Protein AF-W7Y046-F1 (afdb_monomer_lite)

InterPro domains:
  IPR011110 Two component regulator propeller [PF07494] (74-93)
  IPR015943 WD40/YVTN repeat-like-containing domain superfamily [G3DSA:2.130.10.10] (11-150)

pLDDT: mean 84.44, std 9.89, range [47.0, 96.31]

Radius of gyration: 15.83 Å; chains: 1; bounding box: 36×36×46 Å

Secondary structure (DSSP, 8-state):
-EEETTEEEEEETTEEEEEEESSPP-EEE--TTSTTEEEEE-SSEEEEEEEEEETTTTEEEEEEEEEEE-TT---EEEEEE-TTS-EEEEETTTEEEEEEEGGGSSSSEEEEEE-GGGT--S---S-EEEEETTEEEEE-SS-EEEEEETTEE-

Sequence (154 a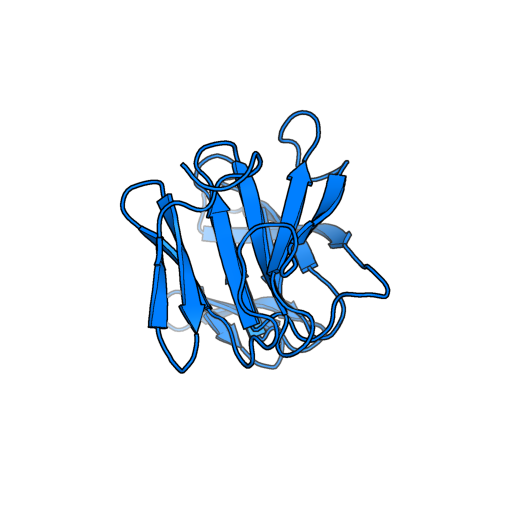a):
MVANWYGVDEVIKDKVNHFYRGLRVFCAAYDKQYPNKIALGQKLAVVICSFKETDSGRYLQLTDTLNIQNNNISQIVSMAFDKDGNLWLASYNEGIFLIRFKDKDLKEYQITRFTEKNGLPKEIQEPFITNFNQKINIGTQKNIQSGITPYGRL

Organism: NCBI:txid869213

Structure (mmCIF, N/CA/C/O backbone):
data_AF-W7Y046-F1
#
_entry.id   AF-W7Y046-F1
#
loop_
_atom_site.group_PDB
_atom_site.id
_atom_site.type_symbol
_atom_site.label_atom_id
_atom_site.label_alt_id
_atom_site.label_comp_id
_atom_site.label_asym_id
_atom_site.label_entity_id
_atom_site.label_seq_id
_atom_site.pdbx_PDB_ins_code
_atom_site.Cartn_x
_atom_site.Cartn_y
_atom_site.Cartn_z
_atom_site.occupancy
_atom_site.B_iso_or_equiv
_atom_site.auth_seq_id
_atom_site.auth_comp_id
_atom_site.auth_asym_id
_atom_site.auth_atom_id
_atom_site.pdbx_PDB_model_num
ATOM 1 N N . MET A 1 1 ? 3.207 -12.006 -12.123 1.00 65.81 1 MET A N 1
ATOM 2 C CA . MET A 1 1 ? 4.070 -11.607 -10.991 1.00 65.81 1 MET A CA 1
ATOM 3 C C . MET A 1 1 ? 3.650 -12.319 -9.719 1.00 65.81 1 MET A C 1
ATOM 5 O O . MET A 1 1 ? 2.459 -12.438 -9.465 1.00 65.81 1 MET A O 1
ATOM 9 N N . VAL A 1 2 ? 4.620 -12.785 -8.941 1.00 64.00 2 VAL A N 1
ATOM 10 C CA . VAL A 1 2 ? 4.438 -13.471 -7.662 1.00 64.00 2 VAL A CA 1
ATOM 11 C C . VAL A 1 2 ? 5.320 -12.772 -6.632 1.00 64.00 2 VAL A C 1
ATOM 13 O O . VAL A 1 2 ? 6.529 -12.658 -6.821 1.00 64.00 2 VAL A O 1
ATOM 16 N N . ALA A 1 3 ? 4.721 -12.299 -5.542 1.00 64.94 3 ALA A N 1
ATOM 17 C CA . ALA A 1 3 ? 5.471 -11.905 -4.356 1.00 64.94 3 ALA A CA 1
ATOM 18 C C . ALA A 1 3 ? 5.700 -13.152 -3.493 1.00 64.94 3 ALA A C 1
ATOM 20 O O . ALA A 1 3 ? 4.759 -13.901 -3.226 1.00 64.94 3 ALA A O 1
ATOM 21 N N . ASN A 1 4 ? 6.941 -13.391 -3.079 1.00 66.81 4 ASN A N 1
ATOM 22 C CA . ASN A 1 4 ? 7.303 -14.493 -2.198 1.00 66.81 4 ASN A CA 1
ATOM 23 C C . ASN A 1 4 ? 8.172 -14.002 -1.034 1.00 66.81 4 ASN A C 1
ATOM 25 O O . ASN A 1 4 ? 8.479 -12.817 -0.895 1.00 66.81 4 ASN A O 1
ATOM 29 N N . TRP A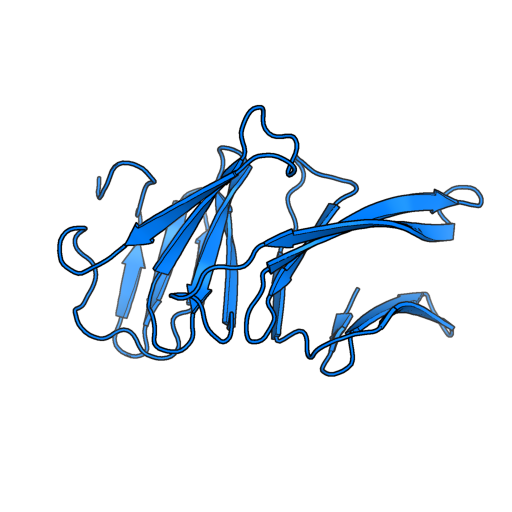 1 5 ? 8.576 -14.934 -0.172 1.00 62.31 5 TRP A N 1
ATOM 30 C CA . TRP A 1 5 ? 9.354 -14.621 1.025 1.00 62.31 5 TRP A CA 1
ATOM 31 C C . TRP A 1 5 ? 10.682 -13.911 0.783 1.00 62.31 5 TRP A C 1
ATOM 33 O O . TRP A 1 5 ? 11.196 -13.306 1.719 1.00 62.31 5 TRP A O 1
ATOM 43 N N . TYR A 1 6 ? 11.234 -13.981 -0.422 1.00 66.25 6 TYR A N 1
ATOM 44 C CA . TYR A 1 6 ? 12.550 -13.436 -0.739 1.00 66.25 6 TYR A CA 1
ATOM 45 C C . TYR A 1 6 ? 12.481 -12.226 -1.669 1.00 66.25 6 TYR A C 1
ATOM 47 O O . TYR A 1 6 ? 13.516 -11.614 -1.950 1.00 66.25 6 TYR A O 1
ATOM 55 N N . GLY A 1 7 ? 11.285 -11.860 -2.137 1.00 72.88 7 GLY A N 1
ATOM 56 C CA . GLY A 1 7 ? 11.176 -10.804 -3.119 1.00 72.88 7 GLY A CA 1
ATOM 57 C C . GLY A 1 7 ? 9.934 -10.835 -3.990 1.00 72.88 7 GLY A C 1
ATOM 58 O O . GLY A 1 7 ? 8.878 -11.351 -3.626 1.00 72.88 7 GLY A O 1
ATOM 59 N N . VAL A 1 8 ? 10.092 -10.239 -5.164 1.00 74.00 8 VAL A N 1
ATOM 60 C CA . VAL A 1 8 ? 9.076 -10.187 -6.208 1.00 74.00 8 VAL A CA 1
ATOM 61 C C . VAL A 1 8 ? 9.673 -10.741 -7.480 1.00 74.00 8 VAL A C 1
ATOM 63 O O . VAL A 1 8 ? 10.664 -10.213 -7.988 1.00 74.00 8 VAL A O 1
ATOM 66 N N . ASP A 1 9 ? 9.018 -11.773 -7.989 1.00 77.81 9 ASP A N 1
ATOM 67 C CA . ASP A 1 9 ? 9.429 -12.482 -9.181 1.00 77.81 9 ASP A CA 1
ATOM 68 C C . ASP A 1 9 ? 8.332 -12.412 -10.243 1.00 77.81 9 ASP A C 1
ATOM 70 O O . ASP A 1 9 ? 7.131 -12.326 -9.961 1.00 77.81 9 ASP A O 1
ATOM 74 N N . GLU A 1 10 ? 8.729 -12.493 -11.499 1.00 76.50 10 GLU A N 1
ATOM 75 C CA . GLU A 1 10 ? 7.823 -12.766 -12.600 1.00 76.50 10 GLU A CA 1
ATOM 76 C C . GLU A 1 10 ? 8.239 -14.029 -13.313 1.00 76.50 10 GLU A C 1
ATOM 78 O O . GLU A 1 10 ? 9.391 -14.206 -13.697 1.00 76.50 10 GLU A O 1
ATOM 83 N N . VAL A 1 11 ? 7.264 -14.910 -13.491 1.00 75.00 11 VAL A N 1
ATOM 84 C CA . VAL A 1 11 ? 7.442 -16.124 -14.267 1.00 75.00 11 VAL A CA 1
ATOM 85 C C . VAL A 1 11 ? 6.903 -15.857 -15.662 1.00 75.00 11 VAL A C 1
ATOM 87 O O . VAL A 1 11 ? 5.699 -15.663 -15.836 1.00 75.00 11 VAL A O 1
ATOM 90 N N . ILE A 1 12 ? 7.800 -15.837 -16.646 1.00 75.69 12 ILE A N 1
ATOM 91 C CA . ILE A 1 12 ? 7.464 -15.759 -18.067 1.00 75.69 12 ILE A CA 1
ATOM 92 C C . ILE A 1 12 ? 7.857 -17.094 -18.695 1.00 75.69 12 ILE A C 1
ATOM 94 O O . ILE A 1 12 ? 9.039 -17.365 -18.902 1.00 75.69 12 ILE A O 1
ATOM 98 N N . LYS A 1 13 ? 6.858 -17.922 -19.024 1.00 79.44 13 LYS A N 1
ATOM 99 C CA . LYS A 1 13 ? 7.049 -19.284 -19.554 1.00 79.44 13 LYS A CA 1
ATOM 100 C C . LYS A 1 13 ? 7.951 -20.132 -18.637 1.00 79.44 13 LYS A C 1
ATOM 102 O O . LYS A 1 13 ? 7.543 -20.462 -17.531 1.00 79.44 13 LYS A O 1
ATOM 107 N N . ASP A 1 14 ? 9.144 -20.483 -19.107 1.00 79.06 14 ASP A N 1
ATOM 108 C CA . ASP A 1 14 ? 10.169 -21.306 -18.465 1.00 79.06 14 ASP A CA 1
ATOM 109 C C . ASP A 1 14 ? 11.250 -20.478 -17.743 1.00 79.06 14 ASP A C 1
ATOM 111 O O . ASP A 1 14 ? 12.205 -21.038 -17.205 1.00 79.06 14 ASP A O 1
ATOM 115 N N . LYS A 1 15 ? 11.110 -19.146 -17.708 1.00 74.19 15 LYS A N 1
ATOM 116 C CA . LYS A 1 15 ? 12.065 -18.230 -17.073 1.00 74.19 15 LYS A CA 1
ATOM 117 C C . LYS A 1 15 ? 11.463 -17.524 -15.865 1.00 74.19 15 LYS A C 1
ATOM 119 O O . LYS A 1 15 ? 10.308 -17.100 -15.883 1.00 74.19 15 LYS A O 1
ATOM 124 N N . VAL A 1 16 ? 12.291 -17.347 -14.836 1.00 75.75 16 VAL A N 1
ATOM 125 C CA . VAL A 1 16 ? 11.980 -16.551 -13.644 1.00 75.75 16 VAL A CA 1
ATOM 126 C C . VAL A 1 16 ? 12.835 -15.287 -13.661 1.00 75.75 16 VAL A C 1
ATOM 128 O O . VAL A 1 16 ? 14.061 -15.357 -13.604 1.00 75.75 16 VAL A O 1
ATOM 131 N N . ASN A 1 17 ? 12.180 -14.132 -13.733 1.00 68.94 17 ASN A N 1
ATOM 132 C CA . ASN A 1 17 ? 12.796 -12.820 -13.597 1.00 68.94 17 ASN A CA 1
ATOM 133 C C . ASN A 1 17 ? 12.658 -12.356 -12.147 1.00 68.94 17 ASN A C 1
ATOM 135 O O . ASN A 1 17 ? 11.547 -12.210 -11.644 1.00 68.94 17 ASN A O 1
ATOM 139 N N . HIS A 1 18 ? 13.782 -12.104 -11.482 1.00 71.19 18 HIS A N 1
ATOM 140 C CA . HIS A 1 18 ? 13.802 -11.589 -10.115 1.00 71.19 18 HIS A CA 1
ATOM 141 C C . HIS A 1 18 ? 13.859 -10.061 -10.138 1.00 71.19 18 HIS A C 1
ATOM 143 O O . HIS A 1 18 ? 14.878 -9.491 -10.526 1.00 71.19 18 HIS A O 1
ATOM 149 N N . PHE A 1 19 ? 12.784 -9.390 -9.729 1.00 67.56 19 PHE A N 1
ATOM 150 C CA . PHE A 1 19 ? 12.650 -7.934 -9.863 1.00 67.56 19 PHE A CA 1
ATOM 151 C C . PHE A 1 19 ? 13.049 -7.155 -8.624 1.00 67.56 19 PHE A C 1
ATOM 153 O O . PHE A 1 19 ? 13.592 -6.058 -8.719 1.00 67.56 19 PHE A O 1
ATOM 160 N N . TYR A 1 20 ? 12.780 -7.726 -7.460 1.00 67.88 20 TYR A N 1
ATOM 161 C CA . TYR A 1 20 ? 13.172 -7.154 -6.188 1.00 67.88 20 TYR A CA 1
ATOM 162 C C . TYR A 1 20 ? 13.625 -8.297 -5.299 1.00 67.88 20 TYR A C 1
ATOM 164 O O . TYR A 1 20 ? 12.829 -9.180 -5.000 1.00 67.88 20 TYR A O 1
ATOM 172 N N . ARG A 1 21 ? 14.895 -8.293 -4.891 1.00 65.44 21 ARG A N 1
ATOM 173 C CA . ARG A 1 21 ? 15.432 -9.207 -3.878 1.00 65.44 21 ARG A CA 1
ATOM 174 C C . ARG A 1 21 ? 15.755 -8.386 -2.638 1.00 65.44 21 ARG A C 1
ATOM 176 O O . ARG A 1 21 ? 16.542 -7.447 -2.717 1.00 65.44 21 ARG A O 1
ATOM 183 N N . GLY A 1 22 ? 15.118 -8.701 -1.515 1.00 65.88 22 GLY A N 1
ATOM 184 C CA . GLY A 1 22 ? 15.204 -7.883 -0.306 1.00 65.88 22 GLY A CA 1
ATOM 185 C C . GLY A 1 22 ? 14.518 -8.521 0.898 1.00 65.88 22 GLY A C 1
ATOM 186 O O . GLY A 1 22 ? 14.430 -9.742 1.005 1.00 65.88 22 GLY A O 1
ATOM 187 N N . LEU A 1 23 ? 14.044 -7.683 1.824 1.00 70.25 23 LEU A N 1
ATOM 188 C CA . LEU A 1 23 ? 13.286 -8.133 2.993 1.00 70.25 23 LEU A CA 1
ATOM 189 C C . LEU A 1 23 ? 11.982 -8.822 2.576 1.00 70.25 23 LEU A C 1
ATOM 191 O O . LEU A 1 23 ? 11.386 -8.490 1.549 1.00 70.25 23 LEU A O 1
ATOM 195 N N . ARG A 1 24 ? 11.527 -9.746 3.429 1.00 84.12 24 ARG A N 1
ATOM 196 C CA . ARG A 1 24 ? 10.316 -10.546 3.234 1.00 84.12 24 ARG A CA 1
ATOM 197 C C . ARG A 1 24 ? 9.122 -9.685 2.825 1.00 84.12 24 ARG A C 1
ATOM 199 O O . ARG A 1 24 ? 8.707 -8.804 3.580 1.00 84.12 24 ARG A O 1
ATOM 206 N N . VAL A 1 25 ? 8.585 -9.980 1.641 1.00 88.81 25 VAL A N 1
ATOM 207 C CA . VAL A 1 25 ? 7.367 -9.371 1.102 1.00 88.81 25 VAL A CA 1
ATOM 208 C C . VAL A 1 25 ? 6.184 -10.244 1.509 1.00 88.81 25 VAL A C 1
ATOM 210 O O . VAL A 1 25 ? 6.176 -11.452 1.276 1.00 88.81 25 VAL A O 1
ATOM 213 N N . PHE A 1 26 ? 5.202 -9.637 2.164 1.00 90.12 26 PHE A N 1
ATOM 214 C CA . PHE A 1 26 ? 4.010 -10.321 2.669 1.00 90.12 26 PHE A CA 1
ATOM 215 C C . PHE A 1 26 ? 2.801 -10.101 1.768 1.00 90.12 26 PHE A C 1
ATOM 217 O O . PHE A 1 26 ? 1.962 -10.987 1.638 1.00 90.12 26 PHE A O 1
ATOM 224 N N . CYS A 1 27 ? 2.722 -8.937 1.128 1.00 90.75 27 CYS A N 1
ATOM 225 C CA . CYS A 1 27 ? 1.670 -8.610 0.180 1.00 90.75 27 CYS A CA 1
ATOM 226 C C . CYS A 1 27 ? 2.175 -7.610 -0.865 1.00 90.75 27 CYS A C 1
ATOM 228 O O . CYS A 1 27 ? 3.212 -6.966 -0.691 1.00 90.75 27 CYS A O 1
ATOM 230 N N . ALA A 1 28 ? 1.432 -7.480 -1.958 1.00 92.44 28 ALA A N 1
ATOM 231 C CA . ALA A 1 28 ? 1.681 -6.483 -2.986 1.00 92.44 28 ALA A CA 1
ATOM 232 C C . ALA A 1 28 ? 0.356 -5.858 -3.430 1.00 92.44 28 ALA A C 1
ATOM 234 O O . ALA A 1 28 ? -0.679 -6.523 -3.418 1.00 92.44 28 ALA A O 1
ATOM 235 N N . ALA A 1 29 ? 0.399 -4.592 -3.835 1.00 93.56 29 ALA A N 1
ATOM 236 C CA . ALA A 1 29 ? -0.733 -3.881 -4.411 1.00 93.56 29 ALA A CA 1
ATOM 237 C C . ALA A 1 29 ? -0.300 -3.118 -5.666 1.00 93.56 29 ALA A C 1
ATOM 239 O O . ALA A 1 29 ? 0.808 -2.583 -5.740 1.00 93.56 29 ALA A O 1
ATOM 240 N N . TYR A 1 30 ? -1.199 -3.059 -6.643 1.00 91.62 30 TYR A N 1
ATOM 241 C CA . TYR A 1 30 ? -1.035 -2.322 -7.890 1.00 91.62 30 TYR A CA 1
ATOM 242 C C . TYR A 1 30 ? -2.308 -1.523 -8.172 1.00 91.62 30 TYR A C 1
ATOM 244 O O . TYR A 1 30 ? -3.395 -1.911 -7.741 1.00 91.62 30 TYR A O 1
ATOM 252 N N . ASP A 1 31 ? -2.174 -0.418 -8.899 1.00 93.06 31 ASP A N 1
ATOM 253 C CA . ASP A 1 31 ? -3.305 0.371 -9.380 1.00 93.06 31 ASP A CA 1
ATOM 254 C C . ASP A 1 31 ? -3.029 0.848 -10.802 1.00 93.06 31 ASP A C 1
ATOM 256 O O . ASP A 1 31 ? -1.912 1.241 -11.135 1.00 93.06 31 ASP A O 1
ATOM 260 N N . LYS A 1 32 ? -4.061 0.839 -11.647 1.00 91.88 32 LYS A N 1
ATOM 261 C CA . LYS A 1 32 ? -3.961 1.269 -13.048 1.00 91.88 32 LYS A CA 1
ATOM 262 C C . LYS A 1 32 ? -3.579 2.744 -13.212 1.00 91.88 32 LYS A C 1
ATOM 264 O O . LYS A 1 32 ? -3.086 3.114 -14.271 1.00 91.88 32 LYS A O 1
ATOM 269 N N . GLN A 1 33 ? -3.815 3.581 -12.198 1.00 93.38 33 GLN A N 1
ATOM 270 C CA . GLN A 1 33 ? -3.366 4.977 -12.171 1.00 93.38 33 GLN A CA 1
ATOM 271 C C . GLN A 1 33 ? -1.835 5.077 -12.110 1.00 93.38 33 GLN A C 1
ATOM 273 O O . GLN A 1 33 ? -1.275 6.093 -12.513 1.00 93.38 33 GLN A O 1
ATOM 278 N N . TYR A 1 34 ? -1.161 4.015 -11.655 1.00 93.19 34 TYR A N 1
ATOM 279 C CA . TYR A 1 34 ? 0.289 3.929 -11.502 1.00 93.19 34 TYR A CA 1
ATOM 280 C C . TYR A 1 34 ? 0.832 2.708 -12.265 1.00 93.19 34 TYR A C 1
ATOM 282 O O . TYR A 1 34 ? 1.382 1.789 -11.657 1.00 93.19 34 TYR A O 1
ATOM 290 N N . PRO A 1 35 ? 0.684 2.667 -13.603 1.00 90.00 35 PRO A N 1
ATOM 291 C CA . PRO A 1 35 ? 0.858 1.450 -14.407 1.00 90.00 35 PRO A CA 1
ATOM 292 C C . PRO A 1 35 ? 2.268 0.843 -14.340 1.00 90.00 35 PRO A C 1
ATOM 294 O O . PRO A 1 35 ? 2.462 -0.338 -14.599 1.00 90.00 35 PRO A O 1
ATOM 297 N N . ASN A 1 36 ? 3.255 1.651 -13.977 1.00 90.88 36 ASN A N 1
ATOM 298 C CA . ASN A 1 36 ? 4.669 1.315 -13.881 1.00 90.88 36 ASN A CA 1
ATOM 299 C C . ASN A 1 36 ? 5.170 1.261 -12.428 1.00 90.88 36 ASN A C 1
ATOM 301 O O . ASN A 1 36 ? 6.375 1.377 -12.184 1.00 90.88 36 ASN A O 1
ATOM 305 N N . LYS A 1 37 ? 4.263 1.124 -11.452 1.00 92.06 37 LYS A N 1
ATOM 306 C CA . LYS A 1 37 ? 4.605 1.056 -10.029 1.00 92.06 37 LYS A CA 1
ATOM 307 C C . LYS A 1 37 ? 3.878 -0.066 -9.312 1.00 92.06 37 LYS A C 1
ATOM 309 O O . LYS A 1 37 ? 2.732 -0.387 -9.613 1.00 92.06 37 LYS A O 1
ATOM 314 N N . ILE A 1 38 ? 4.552 -0.628 -8.315 1.00 92.38 38 ILE A N 1
ATOM 315 C CA . ILE A 1 38 ? 3.999 -1.672 -7.452 1.00 92.38 38 ILE A CA 1
ATOM 316 C C . ILE A 1 38 ? 4.375 -1.356 -6.012 1.00 92.38 38 ILE A C 1
ATOM 318 O O . ILE A 1 38 ? 5.537 -1.080 -5.716 1.00 92.38 38 ILE A O 1
ATOM 322 N N . ALA A 1 39 ? 3.389 -1.405 -5.121 1.00 94.56 39 ALA A N 1
ATOM 323 C CA . ALA A 1 39 ? 3.598 -1.289 -3.688 1.00 94.56 39 ALA A CA 1
ATOM 324 C C . ALA A 1 39 ? 3.822 -2.677 -3.081 1.00 94.56 39 ALA A C 1
ATOM 326 O O . ALA A 1 39 ? 3.029 -3.589 -3.314 1.00 94.56 39 ALA A O 1
ATOM 327 N N . LEU A 1 40 ? 4.867 -2.828 -2.273 1.00 93.69 40 LEU A N 1
ATOM 328 C CA . LEU A 1 40 ? 5.239 -4.063 -1.587 1.00 93.69 40 LEU A CA 1
ATOM 329 C C . LEU A 1 40 ? 5.135 -3.867 -0.078 1.00 93.69 40 LEU A C 1
ATOM 331 O O . LEU A 1 40 ? 5.772 -2.974 0.475 1.00 93.69 40 LEU A O 1
ATOM 335 N N . GLY A 1 41 ? 4.347 -4.704 0.590 1.00 93.50 41 GLY A N 1
ATOM 336 C CA . GLY A 1 41 ? 4.207 -4.705 2.041 1.00 93.50 41 GLY A CA 1
ATOM 337 C C . GLY A 1 41 ? 5.254 -5.611 2.679 1.00 93.50 41 GLY A C 1
ATOM 338 O O . GLY A 1 41 ? 5.342 -6.796 2.349 1.00 93.50 41 GLY A O 1
ATOM 339 N N . GLN A 1 42 ? 6.051 -5.059 3.589 1.00 92.06 42 GLN A N 1
ATOM 340 C CA . GLN A 1 42 ? 7.115 -5.759 4.314 1.00 92.06 42 GLN A CA 1
ATOM 341 C C . GLN A 1 42 ? 6.871 -5.719 5.830 1.00 92.06 42 GLN A C 1
ATOM 343 O O . GLN A 1 42 ? 5.845 -5.235 6.306 1.00 92.06 42 GLN A O 1
ATOM 348 N N . LYS A 1 43 ? 7.827 -6.234 6.618 1.00 89.94 43 LYS A N 1
ATOM 349 C CA . LYS A 1 43 ? 7.727 -6.264 8.087 1.00 89.94 43 LYS A CA 1
ATOM 350 C C . LYS A 1 43 ? 7.622 -4.870 8.725 1.00 89.94 43 LYS A C 1
ATOM 352 O O . LYS A 1 43 ? 6.989 -4.746 9.758 1.00 89.94 43 LYS A O 1
ATOM 357 N N . LEU A 1 44 ? 8.299 -3.864 8.173 1.00 89.81 44 LEU A N 1
ATOM 358 C CA . LEU A 1 44 ? 8.423 -2.524 8.778 1.00 89.81 44 LEU A CA 1
ATOM 359 C C . LEU A 1 44 ? 8.294 -1.391 7.748 1.00 89.81 44 LEU A C 1
ATOM 361 O O . LEU A 1 44 ? 8.600 -0.239 8.047 1.00 89.81 44 LEU A O 1
ATOM 365 N N . ALA A 1 45 ? 7.909 -1.720 6.515 1.00 92.31 45 ALA A N 1
ATOM 366 C CA . ALA A 1 45 ? 7.908 -0.769 5.416 1.00 92.31 45 ALA A CA 1
ATOM 367 C C . ALA A 1 45 ? 6.879 -1.129 4.346 1.00 92.31 45 ALA A C 1
ATOM 369 O O . ALA A 1 45 ? 6.630 -2.309 4.085 1.00 92.31 45 ALA A O 1
ATOM 370 N N . VAL A 1 46 ? 6.359 -0.102 3.676 1.00 94.31 46 VAL A N 1
ATOM 371 C CA . VAL A 1 46 ? 5.877 -0.226 2.298 1.00 94.31 46 VAL A CA 1
ATOM 372 C C . VAL A 1 46 ? 7.015 0.195 1.378 1.00 94.31 46 VAL A C 1
ATOM 374 O O . VAL A 1 46 ? 7.585 1.267 1.560 1.00 94.31 46 VAL A O 1
ATOM 377 N N . VAL A 1 47 ? 7.332 -0.606 0.368 1.00 93.25 47 VAL A N 1
ATOM 378 C CA . VAL A 1 47 ? 8.281 -0.223 -0.683 1.00 93.25 47 VAL A CA 1
ATOM 379 C C . VAL A 1 47 ? 7.517 -0.002 -1.978 1.00 93.25 47 VAL A C 1
ATOM 381 O O . VAL A 1 47 ? 6.866 -0.919 -2.469 1.00 93.25 47 VAL A O 1
ATOM 384 N N . ILE A 1 48 ? 7.590 1.201 -2.542 1.00 94.38 48 ILE A N 1
ATOM 385 C CA . ILE A 1 48 ? 7.084 1.472 -3.889 1.00 94.38 48 ILE A CA 1
ATOM 386 C C . ILE A 1 48 ? 8.220 1.224 -4.874 1.00 94.38 48 ILE A C 1
ATOM 388 O O . ILE A 1 48 ? 9.204 1.960 -4.888 1.00 94.38 48 ILE A O 1
ATOM 392 N N . CYS A 1 49 ? 8.083 0.201 -5.706 1.00 92.00 49 CYS A N 1
ATOM 393 C CA . CYS A 1 49 ? 9.010 -0.098 -6.790 1.00 92.00 49 CYS A CA 1
ATOM 394 C C . CYS A 1 49 ? 8.526 0.560 -8.083 1.00 92.00 49 CYS A C 1
ATOM 396 O O . CYS A 1 49 ? 7.352 0.435 -8.431 1.00 92.00 49 CYS A O 1
ATOM 398 N N . SER A 1 50 ? 9.427 1.231 -8.801 1.00 92.00 50 SER A N 1
ATOM 399 C CA . SER A 1 50 ? 9.166 1.786 -10.133 1.00 92.00 50 SER A CA 1
ATOM 400 C C . SER A 1 50 ? 9.875 0.969 -11.202 1.00 92.00 50 SER A C 1
ATOM 402 O O . SER A 1 50 ? 11.048 0.629 -11.044 1.00 92.00 50 SER A O 1
ATOM 404 N N . PHE A 1 51 ? 9.178 0.705 -12.303 1.00 89.50 51 PHE A N 1
ATOM 405 C CA . PHE A 1 51 ? 9.680 -0.121 -13.391 1.00 89.50 51 PHE A CA 1
ATOM 406 C C . PHE A 1 51 ? 9.676 0.620 -14.724 1.00 89.50 51 PHE A C 1
ATOM 408 O O . PHE A 1 51 ? 8.879 1.529 -14.962 1.00 89.50 51 PHE A O 1
ATOM 415 N N . LYS A 1 52 ? 10.555 0.181 -15.620 1.00 90.50 52 LYS A N 1
ATOM 416 C CA . LYS A 1 52 ? 10.558 0.562 -17.028 1.00 90.50 52 LYS A CA 1
ATOM 417 C C . LYS A 1 52 ? 10.589 -0.697 -17.883 1.00 90.50 52 LYS A C 1
ATOM 419 O O . LYS A 1 52 ? 11.399 -1.587 -17.636 1.00 90.50 52 LYS A O 1
ATOM 424 N N . GLU A 1 53 ? 9.729 -0.757 -18.891 1.00 87.06 53 GLU A N 1
ATOM 425 C CA . GLU A 1 53 ? 9.788 -1.815 -19.897 1.00 87.06 53 GLU A CA 1
ATOM 426 C C . GLU A 1 53 ? 11.056 -1.689 -20.746 1.00 87.06 53 GLU A C 1
ATOM 428 O O . GLU A 1 53 ? 11.451 -0.595 -21.166 1.00 87.06 53 GLU A O 1
ATOM 433 N N . THR A 1 54 ? 11.695 -2.823 -21.016 1.00 84.38 54 THR A N 1
ATOM 434 C CA . THR A 1 54 ? 12.849 -2.935 -21.907 1.00 84.38 54 THR A CA 1
ATOM 435 C C . THR A 1 54 ? 12.626 -4.055 -22.928 1.00 84.38 54 THR A C 1
ATOM 437 O O . THR A 1 54 ? 11.770 -4.925 -22.748 1.00 84.38 54 THR A O 1
ATOM 440 N N . ASP A 1 55 ? 13.352 -3.984 -24.050 1.00 81.62 55 ASP A N 1
ATOM 441 C CA . ASP A 1 55 ? 13.264 -4.927 -25.180 1.00 81.62 55 ASP A CA 1
ATOM 442 C C . ASP A 1 55 ? 11.822 -5.181 -25.672 1.00 81.62 55 ASP A C 1
ATOM 444 O O . ASP A 1 55 ? 11.312 -6.301 -25.645 1.00 81.62 55 ASP A O 1
ATOM 448 N N . SER A 1 56 ? 11.136 -4.117 -26.104 1.00 78.19 56 SER A N 1
ATOM 449 C CA . SER A 1 56 ? 9.766 -4.184 -26.651 1.00 78.19 56 SER A CA 1
ATOM 450 C C . SER A 1 56 ? 8.734 -4.839 -25.711 1.00 78.19 56 SER A C 1
ATOM 452 O O . SER A 1 56 ? 7.862 -5.576 -26.167 1.00 78.19 56 SER A O 1
ATOM 454 N N . GLY A 1 57 ? 8.853 -4.608 -24.399 1.00 70.19 57 GLY A N 1
ATOM 455 C CA . GLY A 1 57 ? 7.924 -5.131 -23.386 1.00 70.19 57 GLY A CA 1
ATOM 456 C C . GLY A 1 57 ? 8.231 -6.556 -22.918 1.00 70.19 57 GLY A C 1
ATOM 457 O O . GLY A 1 57 ? 7.440 -7.150 -22.191 1.00 70.19 57 GLY A O 1
ATOM 458 N N . ARG A 1 58 ? 9.374 -7.131 -23.316 1.00 71.50 58 ARG A N 1
ATOM 459 C CA . ARG A 1 58 ? 9.775 -8.478 -22.875 1.00 71.50 58 ARG A CA 1
ATOM 460 C C . ARG A 1 58 ? 10.299 -8.523 -21.447 1.00 71.50 58 ARG A C 1
ATOM 462 O O . ARG A 1 58 ? 10.251 -9.588 -20.835 1.00 71.50 58 ARG A O 1
ATOM 469 N N . TYR A 1 59 ? 10.813 -7.408 -20.934 1.00 72.00 59 TYR A N 1
ATOM 470 C CA . TYR A 1 59 ? 11.371 -7.340 -19.588 1.00 72.00 59 TYR A CA 1
ATOM 471 C C . TYR A 1 59 ? 10.925 -6.072 -18.866 1.00 72.00 59 TYR A C 1
ATOM 473 O O . TYR A 1 59 ? 10.760 -5.015 -19.474 1.00 72.00 59 TYR A O 1
ATOM 481 N N . LEU A 1 60 ? 10.807 -6.172 -17.542 1.00 80.56 60 LEU A N 1
ATOM 482 C CA . LEU A 1 60 ? 10.671 -5.031 -16.646 1.00 80.56 60 LEU A CA 1
ATOM 483 C C . LEU A 1 60 ? 11.994 -4.811 -15.915 1.00 80.56 60 LEU A C 1
ATOM 485 O O . LEU A 1 60 ? 12.542 -5.715 -15.288 1.00 80.56 60 LEU A O 1
ATOM 489 N N . GLN A 1 61 ? 12.517 -3.596 -15.981 1.00 84.19 61 GLN A N 1
ATOM 490 C CA . GLN A 1 61 ? 13.690 -3.189 -15.222 1.00 84.19 61 GLN A CA 1
ATOM 491 C C . GLN A 1 61 ? 13.245 -2.355 -14.023 1.00 84.19 61 GLN A C 1
ATOM 493 O O . GLN A 1 61 ? 12.553 -1.356 -14.204 1.00 84.19 61 GLN A O 1
ATOM 498 N N . LEU A 1 62 ? 13.661 -2.733 -12.810 1.00 86.44 62 LEU A N 1
ATOM 499 C CA . LEU A 1 62 ? 13.518 -1.882 -11.627 1.00 86.44 62 LEU A CA 1
ATOM 500 C C . LEU A 1 62 ? 14.413 -0.647 -11.795 1.00 86.44 62 LEU A C 1
ATOM 502 O O . LEU A 1 62 ? 15.622 -0.782 -11.980 1.00 86.44 62 LEU A O 1
ATOM 506 N N . THR A 1 63 ? 13.825 0.545 -11.741 1.00 90.75 63 THR A N 1
ATOM 507 C CA . THR A 1 63 ? 14.550 1.810 -11.942 1.00 90.75 63 THR A CA 1
ATOM 508 C C . THR A 1 63 ? 14.690 2.633 -10.673 1.00 90.75 63 THR A C 1
ATOM 510 O O . THR A 1 63 ? 15.619 3.426 -10.579 1.00 90.75 63 THR A O 1
ATOM 513 N N . ASP A 1 64 ? 13.754 2.497 -9.734 1.00 91.12 64 ASP A N 1
ATOM 514 C CA . ASP A 1 64 ? 13.735 3.290 -8.505 1.00 91.12 64 ASP A CA 1
ATOM 515 C C . ASP A 1 64 ? 12.916 2.597 -7.407 1.00 91.12 64 ASP A C 1
ATOM 517 O O . ASP A 1 64 ? 12.021 1.793 -7.698 1.00 91.12 64 ASP A O 1
ATOM 521 N N . THR A 1 65 ? 13.200 2.935 -6.149 1.00 91.56 65 THR A N 1
ATOM 522 C CA . THR A 1 65 ? 12.451 2.464 -4.981 1.00 91.56 65 THR A CA 1
ATOM 523 C C . THR A 1 65 ? 12.237 3.582 -3.967 1.00 91.56 65 THR A C 1
ATOM 525 O O . THR A 1 65 ? 13.205 4.178 -3.499 1.00 91.56 65 THR A O 1
ATOM 528 N N . LEU A 1 66 ? 10.993 3.778 -3.526 1.00 93.56 66 LEU A N 1
ATOM 529 C CA . LEU A 1 66 ? 10.670 4.593 -2.353 1.00 93.56 66 LEU A CA 1
ATOM 530 C C . LEU A 1 66 ? 10.386 3.684 -1.156 1.00 93.56 66 LEU A C 1
ATOM 532 O O . LEU A 1 66 ? 9.505 2.829 -1.225 1.00 93.56 66 LEU A O 1
ATOM 536 N N . ASN A 1 67 ? 11.091 3.897 -0.046 1.00 92.75 67 ASN A N 1
ATOM 537 C CA . ASN A 1 67 ? 10.855 3.186 1.209 1.00 92.75 67 ASN A CA 1
ATOM 538 C C . ASN A 1 67 ? 10.005 4.053 2.151 1.00 92.75 67 ASN A C 1
ATOM 540 O O . ASN A 1 67 ? 10.415 5.148 2.533 1.00 92.75 67 ASN A O 1
ATOM 544 N N . ILE A 1 68 ? 8.816 3.573 2.506 1.00 94.19 68 ILE A N 1
ATOM 545 C CA . ILE A 1 68 ? 7.860 4.256 3.377 1.00 94.19 68 ILE A CA 1
ATOM 546 C C . ILE A 1 68 ? 7.829 3.540 4.723 1.00 94.19 68 ILE A C 1
ATOM 548 O O . ILE A 1 68 ? 7.368 2.401 4.817 1.00 94.19 68 ILE A O 1
ATOM 552 N N . GLN A 1 69 ? 8.295 4.227 5.764 1.00 91.88 69 GLN A N 1
ATOM 553 C CA . GLN A 1 69 ? 8.401 3.694 7.122 1.00 91.88 69 GLN A CA 1
ATOM 554 C C . GLN A 1 69 ? 7.638 4.569 8.113 1.00 91.88 69 GLN A C 1
ATOM 556 O O . GLN A 1 69 ? 7.501 5.780 7.940 1.00 91.88 69 GLN A O 1
ATOM 561 N N . ASN A 1 70 ? 7.144 3.948 9.179 1.00 89.44 70 ASN A N 1
ATOM 562 C CA . ASN A 1 70 ? 6.527 4.639 10.301 1.00 89.44 70 ASN A CA 1
ATOM 563 C C . ASN A 1 70 ? 6.712 3.794 11.560 1.00 89.44 70 ASN A C 1
ATOM 565 O O . ASN A 1 70 ? 6.451 2.596 11.526 1.00 89.44 70 ASN A O 1
ATOM 569 N N . ASN A 1 71 ? 7.075 4.419 12.681 1.00 87.50 71 ASN A N 1
ATOM 570 C CA . ASN A 1 71 ? 7.309 3.715 13.949 1.00 87.50 71 ASN A CA 1
ATOM 571 C C . ASN A 1 71 ? 6.069 2.981 14.493 1.00 87.50 71 ASN A C 1
ATOM 573 O O . ASN A 1 71 ? 6.194 2.165 15.399 1.00 87.50 71 ASN A O 1
ATOM 577 N N . ASN A 1 72 ? 4.880 3.273 13.960 1.00 85.88 72 ASN A N 1
ATOM 578 C CA . ASN A 1 72 ? 3.628 2.627 14.346 1.00 85.88 72 ASN A CA 1
ATOM 579 C C . ASN A 1 72 ? 3.182 1.518 13.381 1.00 85.88 72 ASN A C 1
ATOM 581 O O . ASN A 1 72 ? 2.133 0.928 13.618 1.00 85.88 72 ASN A O 1
ATOM 585 N N . ILE A 1 73 ? 3.902 1.277 12.282 1.00 86.06 73 ILE A N 1
ATOM 586 C CA . ILE A 1 73 ? 3.573 0.230 11.306 1.00 86.06 73 ILE A CA 1
ATOM 587 C C . ILE A 1 73 ? 4.457 -0.989 11.581 1.00 86.06 73 ILE A C 1
ATOM 589 O O . ILE A 1 73 ? 5.672 -0.858 11.723 1.00 86.06 73 ILE A O 1
ATOM 593 N N . SER A 1 74 ? 3.848 -2.174 11.622 1.00 88.75 74 SER A N 1
ATOM 594 C CA . SER A 1 74 ? 4.566 -3.448 11.613 1.00 88.75 74 SER A CA 1
ATOM 595 C C . SER A 1 74 ? 4.217 -4.249 10.354 1.00 88.75 74 SER A 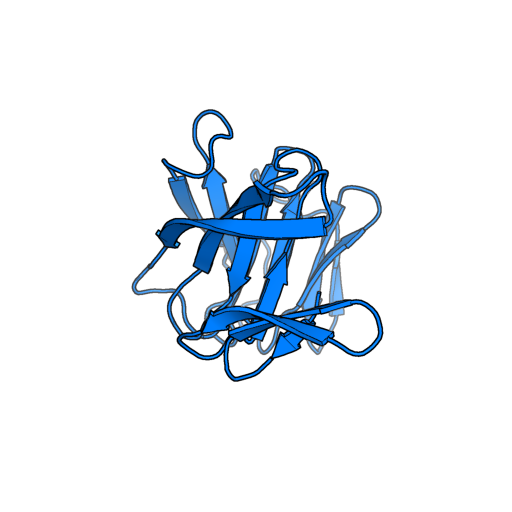C 1
ATOM 597 O O . SER A 1 74 ? 4.004 -3.669 9.290 1.00 88.75 74 SER A O 1
ATOM 599 N N . GLN A 1 75 ? 4.230 -5.580 10.440 1.00 92.69 75 GLN A N 1
ATOM 600 C CA . GLN A 1 75 ? 4.077 -6.487 9.320 1.00 92.69 75 GLN A CA 1
ATOM 601 C C . GLN A 1 75 ? 2.813 -6.177 8.526 1.00 92.69 75 GLN A C 1
ATOM 603 O O . GLN A 1 75 ? 1.695 -6.394 8.994 1.00 92.69 75 GLN A O 1
ATOM 608 N N . ILE A 1 76 ? 3.016 -5.714 7.296 1.00 94.06 76 ILE A N 1
ATOM 609 C CA . ILE A 1 76 ? 1.932 -5.312 6.411 1.00 94.06 76 ILE A CA 1
ATOM 610 C C . ILE A 1 76 ? 1.363 -6.556 5.746 1.00 94.06 76 ILE A C 1
ATOM 612 O O . ILE A 1 76 ? 2.014 -7.187 4.918 1.00 94.06 76 ILE A O 1
ATOM 616 N N . VAL A 1 77 ? 0.140 -6.914 6.117 1.00 93.06 77 VAL A N 1
ATOM 617 C CA . VAL A 1 77 ? -0.495 -8.171 5.698 1.00 93.06 77 VAL A CA 1
ATOM 618 C C . VAL A 1 77 ? -1.455 -8.008 4.533 1.00 93.06 77 VAL A C 1
ATOM 620 O O . VAL A 1 77 ? -1.688 -8.963 3.800 1.00 93.06 77 VAL A O 1
ATOM 623 N N . SER A 1 78 ? -1.974 -6.801 4.310 1.00 94.44 78 SER A N 1
ATOM 624 C CA . SER A 1 78 ? -2.868 -6.526 3.188 1.00 94.44 78 SER A CA 1
ATOM 625 C C . SER A 1 78 ? -2.783 -5.068 2.779 1.00 94.44 78 SER A C 1
ATOM 627 O O . SER A 1 78 ? -2.635 -4.191 3.628 1.00 94.44 78 SER A O 1
ATOM 629 N N . MET A 1 79 ? -2.926 -4.803 1.482 1.00 96.31 79 MET A N 1
ATOM 630 C CA . MET A 1 79 ? -2.957 -3.451 0.936 1.00 96.31 79 MET A CA 1
ATOM 631 C C . MET A 1 79 ? -3.935 -3.354 -0.231 1.00 96.31 79 MET A C 1
ATOM 633 O O . MET A 1 79 ? -4.096 -4.316 -0.978 1.00 96.31 79 MET A O 1
ATOM 637 N N . ALA A 1 80 ? -4.549 -2.187 -0.413 1.00 96.12 80 ALA A N 1
ATOM 638 C CA . ALA A 1 80 ? -5.353 -1.882 -1.590 1.00 96.12 80 ALA A CA 1
ATOM 639 C C . ALA A 1 80 ? -5.324 -0.383 -1.891 1.00 96.12 80 ALA A C 1
ATOM 641 O O . ALA A 1 80 ? -5.420 0.442 -0.981 1.00 96.12 80 ALA A O 1
ATOM 642 N N . PHE A 1 81 ? -5.236 -0.029 -3.169 1.00 95.44 81 PHE A N 1
ATOM 643 C CA . PHE A 1 81 ? -5.461 1.347 -3.588 1.00 95.44 81 PHE A CA 1
ATOM 644 C C . PHE A 1 81 ? -6.959 1.662 -3.593 1.00 95.44 81 PHE A C 1
ATOM 646 O O . PHE A 1 81 ? -7.776 0.810 -3.952 1.00 95.44 81 PHE A O 1
ATOM 653 N N . ASP A 1 82 ? -7.328 2.874 -3.181 1.00 93.44 82 ASP A N 1
ATOM 654 C CA . ASP A 1 82 ? -8.678 3.405 -3.363 1.00 93.44 82 ASP A CA 1
ATOM 655 C C . ASP A 1 82 ? -8.837 4.114 -4.718 1.00 93.44 82 ASP A C 1
ATOM 657 O O . ASP A 1 82 ? -7.881 4.320 -5.467 1.00 93.44 82 ASP A O 1
ATOM 661 N N . LYS A 1 83 ? -10.075 4.505 -5.042 1.00 91.25 83 LYS A N 1
ATOM 662 C CA . LYS A 1 83 ? -10.411 5.179 -6.308 1.00 91.25 83 LYS A CA 1
ATOM 663 C C . LYS A 1 83 ? -9.660 6.499 -6.531 1.00 91.25 83 LYS A C 1
ATOM 665 O O . LYS A 1 83 ? -9.564 6.952 -7.666 1.00 91.25 83 LYS A O 1
ATOM 670 N N . ASP A 1 84 ? -9.172 7.125 -5.461 1.00 91.69 84 ASP A N 1
ATOM 671 C CA . ASP A 1 84 ? -8.485 8.411 -5.515 1.00 91.69 84 ASP A CA 1
ATOM 672 C C . ASP A 1 84 ? -6.964 8.228 -5.642 1.00 91.69 84 ASP A C 1
ATOM 674 O O . ASP A 1 84 ? -6.244 9.208 -5.841 1.00 91.69 84 ASP A O 1
ATOM 678 N N . GLY A 1 85 ? -6.487 6.978 -5.614 1.00 93.12 85 GLY A N 1
ATOM 679 C CA . GLY A 1 85 ? -5.081 6.616 -5.738 1.00 93.12 85 GLY A CA 1
ATOM 680 C C . GLY A 1 85 ? -4.332 6.639 -4.406 1.00 93.12 85 GLY A C 1
ATOM 681 O O . GLY A 1 85 ? -3.100 6.627 -4.419 1.00 93.12 85 GLY A O 1
ATOM 682 N N . ASN A 1 86 ? -5.038 6.671 -3.269 1.00 94.81 86 ASN A N 1
ATOM 683 C CA . ASN A 1 86 ? -4.422 6.504 -1.954 1.00 94.81 86 ASN A CA 1
ATOM 684 C C . ASN A 1 86 ? -4.252 5.018 -1.640 1.00 94.81 86 ASN A C 1
ATOM 686 O O . ASN A 1 86 ? -5.067 4.192 -2.050 1.00 94.81 86 ASN A O 1
ATOM 690 N N . LEU A 1 87 ? -3.228 4.677 -0.862 1.00 96.31 87 LEU A N 1
ATOM 691 C CA . LEU A 1 87 ? -2.945 3.298 -0.483 1.00 96.31 87 LEU A CA 1
ATOM 692 C C . LEU A 1 87 ? -3.428 3.021 0.940 1.00 96.31 87 LEU A C 1
ATOM 694 O O . LEU A 1 87 ? -2.910 3.577 1.907 1.00 96.31 87 LEU A O 1
ATOM 698 N N . TRP A 1 88 ? -4.401 2.128 1.064 1.00 95.94 88 TRP A N 1
ATOM 699 C CA . TRP A 1 88 ? -4.827 1.566 2.338 1.00 95.94 88 TRP A CA 1
ATOM 700 C C . TRP A 1 88 ? -3.973 0.352 2.669 1.00 95.94 88 TRP A C 1
ATOM 702 O O . TRP A 1 88 ? -3.717 -0.478 1.795 1.00 95.94 88 TRP A O 1
ATOM 712 N N . LEU A 1 89 ? -3.562 0.223 3.928 1.00 95.25 89 LEU A N 1
ATOM 713 C CA . LEU A 1 89 ? -2.792 -0.924 4.399 1.00 95.25 89 LEU A CA 1
ATOM 714 C C . LEU A 1 89 ? -3.224 -1.385 5.789 1.00 95.25 89 LEU A C 1
ATOM 716 O O . LEU A 1 89 ? -3.590 -0.590 6.657 1.00 95.25 89 LEU A O 1
ATOM 720 N N . ALA A 1 90 ? -3.178 -2.696 5.972 1.00 93.38 90 ALA A N 1
ATOM 721 C CA . ALA A 1 90 ? -3.435 -3.397 7.214 1.00 93.38 90 ALA A CA 1
ATOM 722 C C . ALA A 1 90 ? -2.108 -3.900 7.778 1.00 93.38 90 ALA A C 1
ATOM 724 O O . ALA A 1 90 ? -1.378 -4.639 7.111 1.00 93.38 90 ALA A O 1
ATOM 725 N N . SER A 1 91 ? -1.822 -3.501 9.012 1.00 91.56 91 SER A N 1
ATOM 726 C CA . SER A 1 91 ? -0.733 -4.042 9.815 1.00 91.56 91 SER A CA 1
ATOM 727 C C . SER A 1 91 ? -1.263 -5.174 10.688 1.00 91.56 91 SER A C 1
ATOM 729 O O . SER A 1 91 ? -2.393 -5.094 11.170 1.00 91.56 91 SER A O 1
ATOM 731 N N . TYR A 1 92 ? -0.451 -6.208 10.907 1.00 89.19 92 TYR A N 1
ATOM 732 C CA . TYR A 1 92 ? -0.859 -7.435 11.598 1.00 89.19 92 TYR A CA 1
ATOM 733 C C . TYR A 1 92 ? -1.503 -7.173 12.976 1.00 89.19 92 TYR A C 1
ATOM 735 O O . TYR A 1 92 ? -2.538 -7.769 13.265 1.00 89.19 92 TYR A O 1
ATOM 743 N N . ASN A 1 93 ? -0.948 -6.247 13.779 1.00 85.06 93 ASN A N 1
ATOM 744 C CA . ASN A 1 93 ? -1.441 -5.921 15.131 1.00 85.06 93 ASN A CA 1
ATOM 745 C C . ASN A 1 93 ? -1.749 -4.430 15.363 1.00 85.06 93 ASN A C 1
ATOM 747 O O . ASN A 1 93 ? -2.341 -4.059 16.374 1.00 85.06 93 ASN A O 1
ATOM 751 N N . GLU A 1 94 ? -1.321 -3.544 14.467 1.00 84.81 94 GLU A N 1
ATOM 752 C CA . GLU A 1 94 ? -1.359 -2.092 14.683 1.00 84.81 94 GLU A CA 1
ATOM 753 C C . GLU A 1 94 ? -2.568 -1.436 14.006 1.00 84.81 94 GLU A C 1
ATOM 755 O O . GLU A 1 94 ? -2.818 -0.238 14.198 1.00 84.81 94 GLU A O 1
ATOM 760 N N . GLY A 1 95 ? -3.354 -2.234 13.281 1.00 88.25 95 GLY A N 1
ATOM 761 C CA . GLY A 1 95 ? -4.613 -1.840 12.671 1.00 88.25 95 GLY A CA 1
ATOM 762 C C . GLY A 1 95 ? -4.445 -1.318 11.248 1.00 88.25 95 GLY A C 1
ATOM 763 O O . GLY A 1 95 ? -3.715 -1.888 10.439 1.00 88.25 95 GLY A O 1
ATOM 764 N N . ILE A 1 96 ? -5.180 -0.253 10.931 1.00 91.88 96 ILE A N 1
ATOM 765 C CA . ILE A 1 96 ? -5.402 0.217 9.561 1.00 91.88 96 ILE A CA 1
ATOM 766 C C . ILE A 1 96 ? -4.749 1.579 9.365 1.00 91.88 96 ILE A C 1
ATOM 768 O O . ILE A 1 96 ? -4.898 2.484 10.190 1.00 91.88 96 ILE A O 1
ATOM 772 N N . PHE A 1 97 ? -4.071 1.740 8.236 1.00 93.81 97 PHE A N 1
ATOM 773 C CA . PHE A 1 97 ? -3.414 2.977 7.851 1.00 93.81 97 PHE A CA 1
ATOM 774 C C . PHE A 1 97 ? -3.806 3.371 6.430 1.00 93.81 97 PHE A C 1
ATOM 776 O O . PHE A 1 97 ? -4.113 2.528 5.586 1.00 9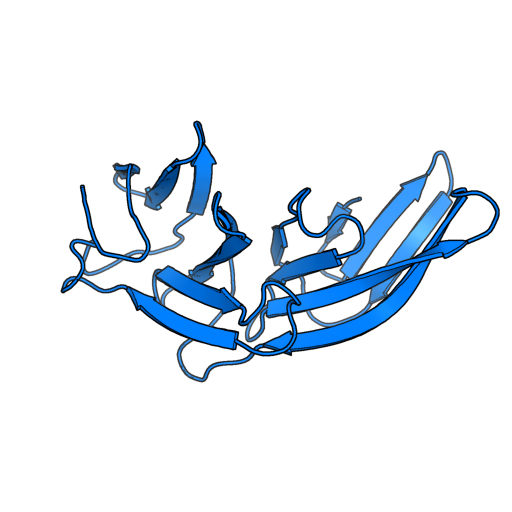3.81 97 PHE A O 1
ATOM 783 N N . LEU A 1 98 ? -3.756 4.672 6.177 1.00 94.56 98 LEU A N 1
ATOM 784 C CA . LEU A 1 98 ? -3.914 5.275 4.865 1.00 94.56 98 LEU A CA 1
ATOM 785 C C . LEU A 1 98 ? -2.669 6.083 4.540 1.00 94.56 98 LEU A C 1
ATOM 787 O O . LEU A 1 98 ? -2.294 6.975 5.304 1.00 94.56 98 LEU A O 1
ATOM 791 N N . ILE A 1 99 ? -2.082 5.806 3.386 1.00 95.81 99 ILE A N 1
ATOM 792 C CA . ILE A 1 99 ? -1.035 6.615 2.781 1.00 95.81 99 ILE A CA 1
ATOM 793 C C . ILE A 1 99 ? -1.687 7.452 1.684 1.00 95.81 99 ILE A C 1
ATOM 795 O O . ILE A 1 99 ? -2.136 6.923 0.666 1.00 95.81 99 ILE A O 1
ATOM 799 N N . ARG A 1 100 ? -1.743 8.767 1.900 1.00 95.06 100 ARG A N 1
ATOM 800 C CA . ARG A 1 100 ? -2.127 9.729 0.864 1.00 95.06 100 ARG A CA 1
ATOM 801 C C . ARG A 1 100 ? -0.873 10.226 0.175 1.00 95.06 100 ARG A C 1
ATOM 803 O O . ARG A 1 100 ? 0.020 10.725 0.856 1.00 95.06 100 ARG A O 1
ATOM 810 N N . PHE A 1 101 ? -0.824 10.107 -1.144 1.00 93.62 101 PHE A N 1
ATOM 811 C CA . PHE A 1 101 ? 0.274 10.633 -1.945 1.00 93.62 101 PHE A CA 1
ATOM 812 C C . PHE A 1 101 ? -0.076 12.033 -2.431 1.00 93.62 101 PHE A C 1
ATOM 814 O O . PHE A 1 101 ? -1.169 12.263 -2.953 1.00 93.62 101 PHE A O 1
ATOM 821 N N . LYS A 1 102 ? 0.846 12.972 -2.252 1.00 91.38 102 LYS A N 1
ATOM 822 C CA . LYS A 1 102 ? 0.710 14.314 -2.809 1.00 91.38 102 LYS A CA 1
ATOM 823 C C . LYS A 1 102 ? 0.873 14.229 -4.326 1.00 91.38 102 LYS A C 1
ATOM 825 O O . LYS A 1 102 ? 1.655 13.421 -4.815 1.00 91.38 102 LYS A O 1
ATOM 830 N N . ASP A 1 103 ? 0.065 14.988 -5.060 1.00 88.88 103 ASP A N 1
ATOM 831 C CA . ASP A 1 103 ? 0.096 15.075 -6.529 1.00 88.88 103 ASP A CA 1
ATOM 832 C C . ASP A 1 103 ? -0.003 13.728 -7.280 1.00 88.88 103 ASP A C 1
ATOM 834 O O . ASP A 1 103 ? 0.207 13.667 -8.489 1.00 88.88 103 ASP A O 1
ATOM 838 N N . LYS A 1 104 ? -0.375 12.645 -6.577 1.00 82.94 104 LYS A N 1
ATOM 839 C CA . LYS A 1 104 ? -0.466 11.272 -7.095 1.00 82.94 104 LYS A CA 1
ATOM 840 C C . LYS A 1 104 ? 0.833 10.769 -7.747 1.00 82.94 104 LYS A C 1
ATOM 842 O O . LYS A 1 104 ? 0.791 9.996 -8.698 1.00 82.94 104 LYS A O 1
ATOM 847 N N . ASP A 1 105 ? 2.000 11.175 -7.248 1.00 82.25 105 ASP A N 1
ATOM 848 C CA . ASP A 1 105 ? 3.291 10.794 -7.847 1.00 82.25 105 ASP A CA 1
ATOM 849 C C . ASP A 1 105 ? 4.011 9.626 -7.138 1.00 82.25 105 ASP A C 1
ATOM 851 O O . ASP A 1 105 ? 5.006 9.100 -7.647 1.00 82.25 105 ASP A O 1
ATOM 855 N N . LEU A 1 106 ? 3.475 9.194 -5.992 1.00 88.75 106 LEU A N 1
ATOM 856 C CA . LEU A 1 106 ? 4.053 8.198 -5.084 1.00 88.75 106 LEU A CA 1
ATOM 857 C C . LEU A 1 106 ? 5.464 8.566 -4.602 1.00 88.75 106 LEU A C 1
ATOM 859 O O . LEU A 1 106 ? 6.306 7.683 -4.450 1.00 88.75 106 LEU A O 1
ATOM 863 N N . LYS A 1 107 ? 5.729 9.854 -4.356 1.00 87.75 107 LYS A N 1
ATOM 864 C CA . LYS A 1 107 ? 6.999 10.343 -3.794 1.00 87.75 107 LYS A CA 1
ATOM 865 C C . LYS A 1 107 ? 6.803 11.017 -2.449 1.00 87.75 107 LYS A C 1
ATOM 867 O O . LYS A 1 107 ? 7.420 10.623 -1.463 1.00 87.75 107 LYS A O 1
ATOM 872 N N . GLU A 1 108 ? 5.922 12.006 -2.407 1.00 92.12 108 GLU A N 1
ATOM 873 C CA . GLU A 1 108 ? 5.559 12.710 -1.181 1.00 92.12 108 GLU A CA 1
ATOM 874 C C . GLU A 1 108 ? 4.275 12.113 -0.609 1.00 92.12 108 GLU A C 1
ATOM 876 O O . GLU A 1 108 ? 3.310 11.865 -1.334 1.00 92.12 108 GLU A O 1
ATOM 881 N N . TYR A 1 109 ? 4.246 11.863 0.700 1.00 95.06 109 TYR A N 1
ATOM 882 C CA . TYR A 1 109 ? 3.121 11.172 1.316 1.00 95.06 109 TYR A CA 1
ATOM 883 C C . TYR A 1 109 ? 2.830 11.615 2.747 1.00 95.06 109 TYR A C 1
ATOM 885 O O . TYR A 1 109 ? 3.688 12.122 3.467 1.00 95.06 109 TYR A O 1
ATOM 893 N N . GLN A 1 110 ? 1.593 11.366 3.173 1.00 94.94 110 GLN A N 1
ATOM 894 C CA . GLN A 1 110 ? 1.146 11.486 4.555 1.00 94.94 110 GLN A CA 1
ATOM 895 C C . GLN A 1 110 ? 0.501 10.183 5.009 1.00 94.94 110 GLN A C 1
ATOM 897 O O . GLN A 1 110 ? -0.303 9.593 4.286 1.00 94.94 110 GLN A O 1
ATOM 902 N N . ILE A 1 111 ? 0.823 9.762 6.231 1.00 94.56 111 ILE A N 1
ATOM 903 C CA . ILE A 1 111 ? 0.290 8.540 6.831 1.00 94.56 111 ILE A CA 1
ATOM 904 C C . ILE A 1 111 ? -0.742 8.921 7.889 1.00 94.56 111 ILE A C 1
ATOM 906 O O . ILE A 1 111 ? -0.449 9.670 8.817 1.00 94.56 111 ILE A O 1
ATOM 910 N N . THR A 1 112 ? -1.952 8.385 7.766 1.00 92.94 112 THR A N 1
ATOM 911 C CA . THR A 1 112 ? -3.009 8.494 8.777 1.00 92.94 112 THR A CA 1
ATOM 912 C C . THR A 1 112 ? -3.302 7.114 9.348 1.00 92.94 112 THR A C 1
ATOM 914 O O . THR A 1 112 ? -3.556 6.180 8.590 1.00 92.94 112 THR A O 1
ATOM 917 N N . ARG A 1 113 ? -3.294 6.980 10.677 1.00 90.50 113 ARG A N 1
ATOM 918 C CA . ARG A 1 113 ? -3.731 5.760 11.368 1.00 90.50 113 ARG A CA 1
ATOM 919 C C . ARG A 1 113 ? -5.212 5.864 11.713 1.00 90.50 113 ARG A C 1
ATOM 921 O O . ARG A 1 113 ? -5.641 6.875 12.265 1.00 90.50 113 ARG A O 1
ATOM 928 N N . PHE A 1 114 ? -5.964 4.807 11.438 1.00 87.06 114 PHE A N 1
ATOM 929 C CA . PHE A 1 114 ? -7.365 4.686 11.820 1.00 87.06 114 PHE A CA 1
ATOM 930 C C . PHE A 1 114 ? -7.483 3.844 13.089 1.00 87.06 114 PHE A C 1
ATOM 932 O O . PHE A 1 114 ? -6.805 2.830 13.253 1.00 87.06 114 PHE A O 1
ATOM 939 N N . THR A 1 115 ? -8.343 4.286 14.000 1.00 79.62 115 THR A N 1
ATOM 940 C CA . THR A 1 115 ? -8.544 3.689 15.329 1.00 79.62 115 THR A CA 1
ATOM 941 C C . THR A 1 115 ? -10.036 3.599 15.656 1.00 79.62 115 THR A C 1
ATOM 943 O O . THR A 1 115 ? -10.880 3.951 14.829 1.00 79.62 115 THR A O 1
ATOM 946 N N . GLU A 1 116 ? -10.381 3.202 16.883 1.00 81.88 116 GLU A N 1
ATOM 947 C CA . GLU A 1 116 ? -11.757 3.238 17.407 1.00 81.88 116 GLU A CA 1
ATOM 948 C C . GLU A 1 116 ? -12.445 4.586 17.227 1.00 81.88 116 GLU A C 1
ATOM 950 O O . GLU A 1 116 ? -13.630 4.648 16.905 1.00 81.88 116 GLU A O 1
ATOM 955 N N . LYS A 1 117 ? -11.683 5.679 17.344 1.00 80.88 117 LYS A N 1
ATOM 956 C CA . LYS A 1 117 ? -12.193 7.041 17.137 1.00 80.88 117 LYS A CA 1
ATOM 957 C C . LYS A 1 117 ? -12.726 7.266 15.719 1.00 80.88 117 LYS A C 1
ATOM 959 O O . LYS A 1 117 ? -13.483 8.200 15.494 1.00 80.88 117 LYS A O 1
ATOM 964 N N . ASN A 1 118 ? -12.333 6.418 14.771 1.00 79.88 118 ASN A N 1
ATOM 965 C CA . ASN A 1 118 ? -12.767 6.450 13.378 1.00 79.88 118 ASN A CA 1
ATOM 966 C C . ASN A 1 118 ? -13.831 5.379 13.065 1.00 79.88 118 ASN A C 1
ATOM 968 O O . ASN A 1 118 ? -14.129 5.143 11.897 1.00 79.88 118 ASN A O 1
ATOM 972 N N . GLY A 1 119 ? -14.393 4.718 14.085 1.00 76.50 119 GLY A N 1
ATOM 973 C CA . GLY A 1 119 ? -15.425 3.689 13.930 1.00 76.50 119 GLY A CA 1
ATOM 974 C C . GLY A 1 119 ? -14.891 2.281 13.654 1.00 76.50 119 GLY A C 1
ATOM 975 O O . GLY A 1 119 ? -15.670 1.397 13.293 1.00 76.50 119 GLY A O 1
ATOM 976 N N . LEU A 1 120 ? -13.582 2.063 13.812 1.00 78.56 120 LEU A N 1
ATOM 977 C CA . LEU A 1 120 ? -12.978 0.735 13.736 1.00 78.56 120 LEU A CA 1
ATOM 978 C C . LEU A 1 120 ? -13.101 -0.030 15.068 1.00 78.56 120 LEU A C 1
ATOM 980 O O . LEU A 1 120 ? -13.227 0.590 16.120 1.00 78.56 120 LEU A O 1
ATOM 984 N N . PRO A 1 121 ? -13.051 -1.373 15.073 1.00 77.25 121 PRO A N 1
ATOM 985 C CA . PRO A 1 121 ? -12.953 -2.137 16.314 1.00 77.25 121 PRO A CA 1
ATOM 986 C C . PRO A 1 121 ? -11.660 -1.824 17.083 1.00 77.25 121 PRO A C 1
ATOM 988 O O . PRO A 1 121 ? -10.629 -1.543 16.474 1.00 77.25 121 PRO A O 1
ATOM 991 N N . LYS A 1 122 ? -11.710 -1.936 18.417 1.00 76.56 122 LYS A N 1
ATOM 992 C CA . LYS A 1 122 ? -10.562 -1.743 19.323 1.00 76.56 122 LYS A CA 1
ATOM 993 C C . LYS A 1 122 ? -9.371 -2.625 19.003 1.00 76.56 122 LYS A C 1
ATOM 995 O O . LYS A 1 122 ? -8.232 -2.173 18.985 1.00 76.56 122 LYS A O 1
ATOM 1000 N N . GLU A 1 123 ? -9.662 -3.889 18.748 1.00 74.38 123 GLU A N 1
ATOM 1001 C CA . GLU A 1 123 ? -8.669 -4.906 18.462 1.00 74.38 123 GLU A CA 1
ATOM 1002 C C . GLU A 1 123 ? -8.972 -5.481 17.090 1.00 74.38 123 GLU A C 1
ATOM 1004 O O . GLU A 1 123 ? -10.020 -6.094 16.867 1.00 74.38 123 GLU A O 1
ATOM 1009 N N . ILE A 1 124 ? -8.046 -5.251 16.165 1.00 77.31 124 ILE A N 1
ATOM 1010 C CA . ILE A 1 124 ? -8.075 -5.834 14.835 1.00 77.31 124 ILE A CA 1
ATOM 1011 C C . ILE A 1 124 ? -6.793 -6.636 14.687 1.00 77.31 124 ILE A C 1
ATOM 1013 O O . ILE A 1 124 ? -5.720 -6.064 14.519 1.00 77.31 124 ILE A O 1
ATOM 1017 N N . GLN A 1 125 ? -6.924 -7.952 14.788 1.00 81.06 125 GLN A N 1
ATOM 1018 C CA . GLN A 1 125 ? -5.840 -8.880 14.502 1.00 81.06 125 GLN A CA 1
ATOM 1019 C C . GLN A 1 125 ? -6.008 -9.405 13.085 1.00 81.06 125 GLN A C 1
ATOM 1021 O O . GLN A 1 125 ? -7.129 -9.708 12.665 1.00 81.06 125 GLN A O 1
ATOM 1026 N N . GLU A 1 126 ? -4.890 -9.474 12.367 1.00 82.38 126 GLU A N 1
ATOM 1027 C CA . GLU A 1 126 ? -4.819 -10.008 11.006 1.00 82.38 126 GLU A CA 1
ATOM 1028 C C . GLU A 1 126 ? -5.862 -9.408 10.042 1.00 82.38 126 GLU A C 1
ATOM 1030 O O . GLU A 1 126 ? -6.542 -10.154 9.328 1.00 82.38 126 GLU A O 1
ATOM 1035 N N . PRO A 1 127 ? -6.046 -8.070 10.003 1.00 88.38 127 PRO A N 1
ATOM 1036 C CA . PRO A 1 127 ? -7.003 -7.508 9.071 1.00 88.38 127 PRO A CA 1
ATOM 1037 C C . PRO A 1 127 ? -6.598 -7.770 7.628 1.00 88.38 127 PRO A C 1
ATOM 1039 O O . PRO A 1 127 ? -5.418 -7.736 7.278 1.00 88.38 127 PRO A O 1
ATOM 1042 N N . PHE A 1 128 ? -7.598 -7.888 6.762 1.00 89.12 128 PHE A N 1
ATOM 1043 C CA . PHE A 1 128 ? -7.389 -7.770 5.327 1.00 89.12 128 PHE A CA 1
ATOM 1044 C C . PHE A 1 128 ? -8.158 -6.580 4.765 1.00 89.12 128 PHE A C 1
ATOM 1046 O O . PHE A 1 128 ? -9.210 -6.185 5.270 1.00 89.12 128 PHE A O 1
ATOM 1053 N N . ILE A 1 129 ? -7.612 -6.005 3.701 1.00 92.00 129 ILE A N 1
ATOM 1054 C CA . ILE A 1 129 ? -8.176 -4.856 3.003 1.00 92.00 129 ILE A CA 1
ATOM 1055 C C . ILE A 1 129 ? -8.435 -5.267 1.567 1.00 92.00 129 ILE A C 1
ATOM 1057 O O . ILE A 1 129 ? -7.548 -5.789 0.896 1.00 92.00 129 ILE A O 1
ATOM 1061 N N . THR A 1 130 ? -9.639 -4.981 1.088 1.00 89.19 130 THR A N 1
ATOM 1062 C CA . THR A 1 130 ? -9.989 -5.129 -0.322 1.00 89.19 130 THR A CA 1
ATOM 1063 C C . THR A 1 130 ? -10.669 -3.872 -0.837 1.00 89.19 130 THR A C 1
ATOM 1065 O O . THR A 1 130 ? -11.475 -3.251 -0.138 1.00 89.19 130 THR A O 1
ATOM 1068 N N . ASN A 1 131 ? -10.364 -3.514 -2.081 1.00 89.50 131 ASN A N 1
ATOM 1069 C CA . ASN A 1 131 ? -11.166 -2.574 -2.843 1.00 89.50 131 ASN A CA 1
ATOM 1070 C C . ASN A 1 131 ? -12.131 -3.378 -3.720 1.00 89.50 131 ASN A C 1
ATOM 1072 O O . ASN A 1 131 ? -11.763 -3.869 -4.787 1.00 89.50 131 ASN A O 1
ATOM 1076 N N . PHE A 1 132 ? -13.365 -3.527 -3.246 1.00 86.81 132 PHE A N 1
ATOM 1077 C CA . PHE A 1 132 ? -14.428 -4.218 -3.969 1.00 86.81 132 PHE A CA 1
ATOM 1078 C C . PHE A 1 132 ? -15.564 -3.233 -4.229 1.00 86.81 132 PHE A C 1
ATOM 1080 O O . PHE A 1 132 ? -15.990 -2.518 -3.320 1.00 86.81 132 PHE A O 1
ATOM 1087 N N . ASN A 1 133 ? -16.035 -3.172 -5.477 1.00 85.38 133 ASN A N 1
ATOM 1088 C CA . ASN A 1 133 ? -17.036 -2.203 -5.935 1.00 85.38 133 ASN A CA 1
ATOM 1089 C C . ASN A 1 133 ? -16.674 -0.742 -5.613 1.00 85.38 133 ASN A C 1
ATOM 1091 O O . ASN A 1 133 ? -17.535 0.045 -5.224 1.00 85.38 133 ASN A O 1
ATOM 1095 N N . GLN A 1 134 ? -15.394 -0.383 -5.778 1.00 82.50 134 GLN A N 1
ATOM 1096 C CA . GLN A 1 134 ? -14.871 0.971 -5.534 1.00 82.50 134 GLN A CA 1
ATOM 1097 C C . GLN A 1 134 ? -15.030 1.447 -4.082 1.00 82.50 134 GLN A C 1
ATOM 1099 O O . GLN A 1 134 ? -15.021 2.648 -3.803 1.00 82.50 134 GLN A O 1
ATOM 1104 N N . LYS A 1 135 ? -15.179 0.506 -3.148 1.00 86.12 135 LYS A N 1
ATOM 1105 C CA . LYS A 1 135 ? -15.243 0.762 -1.714 1.00 86.12 135 LYS A CA 1
ATOM 1106 C C . LYS A 1 135 ? -14.132 -0.004 -1.027 1.00 86.12 135 LYS A C 1
ATOM 1108 O O . LYS A 1 135 ? -13.897 -1.175 -1.328 1.00 86.12 135 LYS A O 1
ATOM 1113 N N . ILE A 1 136 ? -13.493 0.652 -0.067 1.00 90.00 136 ILE A N 1
ATOM 1114 C CA . ILE A 1 136 ? -12.573 -0.020 0.838 1.00 90.00 136 ILE A CA 1
ATOM 1115 C C . ILE A 1 136 ? -13.393 -0.804 1.854 1.00 90.00 136 ILE A C 1
ATOM 1117 O O . ILE A 1 136 ? -14.283 -0.267 2.523 1.00 90.00 136 ILE A O 1
ATOM 1121 N N . ASN A 1 137 ? -13.091 -2.095 1.931 1.00 88.62 137 ASN A N 1
ATOM 1122 C CA . ASN A 1 137 ? -13.667 -3.019 2.888 1.00 88.62 137 ASN A CA 1
ATOM 1123 C C . ASN A 1 137 ? -12.543 -3.581 3.747 1.00 88.62 137 ASN A C 1
ATOM 1125 O O . ASN A 1 137 ? -11.483 -3.949 3.234 1.00 88.62 137 ASN A O 1
ATOM 1129 N N . ILE A 1 138 ? -12.801 -3.650 5.046 1.00 89.06 138 ILE A N 1
ATOM 1130 C CA . ILE A 1 138 ? -11.861 -4.142 6.042 1.00 89.06 138 ILE A CA 1
ATOM 1131 C C . ILE A 1 138 ? -12.466 -5.387 6.655 1.00 89.06 138 ILE A C 1
ATOM 1133 O O . ILE A 1 138 ? -13.481 -5.330 7.350 1.00 89.06 138 ILE A O 1
ATOM 1137 N N . GLY A 1 139 ? -11.849 -6.517 6.351 1.00 86.25 139 GLY A N 1
ATOM 1138 C CA . GLY A 1 139 ? -12.176 -7.784 6.966 1.00 86.25 139 GLY A CA 1
ATOM 1139 C C . GLY A 1 139 ? -11.374 -7.991 8.239 1.00 86.25 139 GLY 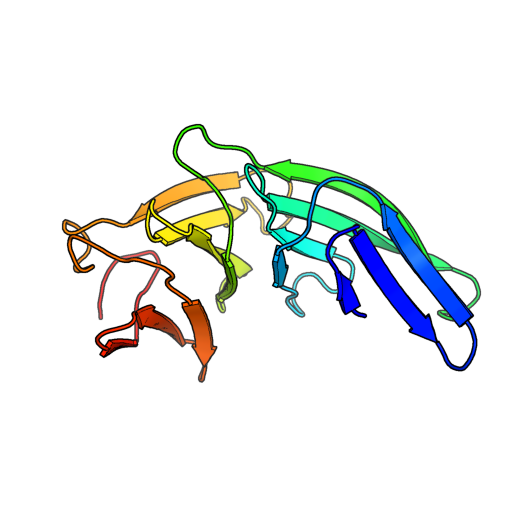A C 1
ATOM 1140 O O . GLY A 1 139 ? -10.194 -7.659 8.314 1.00 86.25 139 GLY A O 1
ATOM 1141 N N . THR A 1 140 ? -12.037 -8.552 9.236 1.00 80.25 140 THR A N 1
ATOM 1142 C CA . THR A 1 140 ? -11.462 -9.010 10.499 1.00 80.25 140 THR A CA 1
ATOM 1143 C C . THR A 1 140 ? -11.868 -10.466 10.706 1.00 80.25 140 THR A C 1
ATOM 1145 O O . THR A 1 140 ? -12.801 -10.945 10.060 1.00 80.25 140 THR A O 1
ATOM 1148 N N . GLN A 1 141 ? -11.248 -11.160 11.660 1.00 74.12 141 GLN A N 1
ATOM 1149 C CA . GLN A 1 141 ? -11.657 -12.525 12.017 1.00 74.12 141 GLN A CA 1
ATOM 1150 C C . GLN A 1 141 ? -13.135 -12.634 12.459 1.00 74.12 141 GLN A C 1
ATOM 1152 O O . GLN A 1 141 ? -13.705 -13.720 12.426 1.00 74.12 141 GLN A O 1
ATOM 1157 N N . LYS A 1 142 ? -13.771 -11.527 12.877 1.00 72.81 142 LYS A N 1
ATOM 1158 C CA . LYS A 1 142 ? -15.152 -11.519 13.394 1.00 72.81 142 LYS A CA 1
ATOM 1159 C C . LYS A 1 142 ? -16.189 -11.025 12.385 1.00 72.81 142 LYS A C 1
ATOM 1161 O O . LYS A 1 142 ? -17.339 -11.448 12.449 1.00 72.81 142 LYS A O 1
ATOM 1166 N N . ASN A 1 143 ? -15.832 -10.081 11.516 1.00 78.88 143 ASN A N 1
ATOM 1167 C CA . ASN A 1 143 ? -16.755 -9.450 10.567 1.00 78.88 143 ASN A CA 1
ATOM 1168 C C . ASN A 1 143 ? -16.023 -8.690 9.450 1.00 78.88 143 ASN A C 1
ATOM 1170 O O . ASN A 1 143 ? -14.820 -8.446 9.534 1.00 78.88 143 ASN A O 1
ATOM 1174 N N . ILE A 1 144 ? -16.779 -8.274 8.431 1.00 78.44 144 ILE A N 1
ATOM 1175 C CA . ILE A 1 144 ? -16.325 -7.375 7.365 1.00 78.44 144 ILE A CA 1
ATOM 1176 C C . ILE A 1 144 ? -17.040 -6.032 7.518 1.00 78.44 144 ILE A C 1
ATOM 1178 O O . ILE A 1 144 ? -18.269 -5.975 7.559 1.00 78.44 144 ILE A O 1
ATOM 1182 N N . GLN A 1 145 ? -16.273 -4.947 7.570 1.00 79.94 145 GLN A N 1
ATOM 1183 C CA . GLN A 1 145 ? -16.779 -3.578 7.550 1.00 79.94 145 GLN A CA 1
ATOM 1184 C C . GLN A 1 145 ? -16.601 -2.986 6.152 1.00 79.94 145 GLN A C 1
ATOM 1186 O O . GLN A 1 145 ? -15.498 -3.007 5.609 1.00 79.94 145 GLN A O 1
ATOM 1191 N N . SER A 1 146 ? -17.674 -2.456 5.567 1.00 77.94 146 SER A N 1
ATOM 1192 C CA . SER A 1 146 ? -17.661 -1.868 4.222 1.00 77.94 146 SER A CA 1
ATOM 1193 C C . SER A 1 146 ? -17.776 -0.345 4.260 1.00 77.94 146 SER A C 1
ATOM 1195 O O . SER A 1 146 ? -18.264 0.227 5.233 1.00 77.94 146 SER A O 1
ATOM 1197 N N . GLY A 1 147 ? -17.338 0.313 3.182 1.00 70.69 147 GLY A N 1
ATOM 1198 C CA . GLY A 1 147 ? -17.601 1.739 2.961 1.00 70.69 147 GLY A CA 1
ATOM 1199 C C . GLY A 1 147 ? -16.753 2.686 3.808 1.00 70.69 147 GLY A C 1
ATOM 1200 O O . GLY A 1 147 ? -17.184 3.801 4.094 1.00 70.69 147 GLY A O 1
ATOM 1201 N N . ILE A 1 148 ? -15.555 2.262 4.207 1.00 74.75 148 ILE A N 1
ATOM 1202 C CA . ILE A 1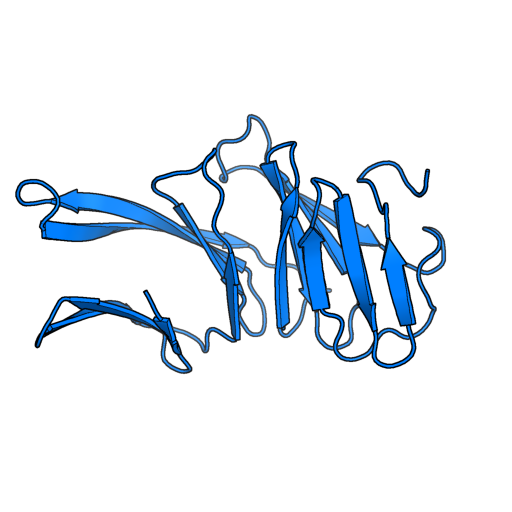 148 ? -14.631 3.135 4.929 1.00 74.75 148 ILE A CA 1
ATOM 1203 C C . ILE A 1 148 ? -14.009 4.103 3.925 1.00 74.75 148 ILE A C 1
ATOM 1205 O O . ILE A 1 148 ? -13.513 3.691 2.876 1.00 74.75 148 ILE A O 1
ATOM 1209 N N . THR A 1 149 ? -14.057 5.397 4.236 1.00 74.75 149 THR A N 1
ATOM 1210 C CA . THR A 1 149 ? -13.487 6.444 3.387 1.00 74.75 149 THR A CA 1
ATOM 1211 C C . THR A 1 149 ? -12.352 7.166 4.108 1.00 74.75 149 THR A C 1
ATOM 1213 O O . THR A 1 149 ? -12.287 7.154 5.342 1.00 74.75 149 THR A O 1
ATOM 1216 N N . PRO A 1 150 ? -11.486 7.876 3.363 1.00 68.06 150 PRO A N 1
ATOM 1217 C CA . PRO A 1 150 ? -10.466 8.737 3.954 1.00 68.06 150 PRO A CA 1
ATOM 1218 C C . PRO A 1 150 ? -11.028 9.796 4.922 1.00 68.06 150 PRO A C 1
ATOM 1220 O O . PRO A 1 150 ? -10.275 10.324 5.737 1.00 68.06 150 PRO A O 1
ATOM 1223 N N . TYR A 1 151 ? -12.323 10.112 4.832 1.00 69.94 151 TYR A N 1
ATOM 1224 C CA . TYR A 1 151 ? -13.003 11.149 5.609 1.00 69.94 151 TYR A CA 1
ATOM 1225 C C . TYR A 1 151 ? -13.879 10.591 6.747 1.00 69.94 151 TYR A C 1
ATOM 1227 O O . TYR A 1 151 ? -14.502 11.366 7.465 1.00 69.94 151 TYR A O 1
ATOM 1235 N N . GLY A 1 152 ? -13.914 9.265 6.941 1.00 60.28 152 GLY A N 1
ATOM 1236 C CA . GLY A 1 152 ? -14.761 8.590 7.932 1.00 60.28 152 GLY A CA 1
ATOM 1237 C C . GLY A 1 152 ? -15.703 7.553 7.313 1.00 60.28 152 GLY A C 1
ATOM 1238 O O . GLY A 1 152 ? -15.525 7.143 6.162 1.00 60.28 152 GLY A O 1
ATOM 1239 N N . ARG A 1 153 ? -16.695 7.098 8.087 1.00 58.84 153 ARG A N 1
ATOM 1240 C CA . ARG A 1 153 ? -17.794 6.264 7.570 1.00 58.84 153 ARG A CA 1
ATOM 1241 C C . ARG A 1 153 ? -18.814 7.130 6.832 1.00 58.84 153 ARG A C 1
ATOM 1243 O O . ARG A 1 153 ? -19.061 8.260 7.246 1.00 58.84 153 ARG A O 1
ATOM 1250 N N . LEU A 1 154 ? -19.377 6.572 5.762 1.00 47.00 154 LEU A N 1
ATOM 1251 C CA . LEU A 1 154 ? -20.646 7.025 5.189 1.00 47.00 154 LEU A CA 1
ATOM 1252 C C . LEU A 1 154 ? -21.812 6.545 6.056 1.00 47.00 154 LEU A C 1
ATOM 1254 O O . LEU A 1 154 ? -21.697 5.420 6.601 1.00 47.00 154 LEU A O 1
#

Foldseek 3Di:
DDQAQQADWDDDPPDIDGADGDHGFQDKEDDPLQVQWIWTFHFFWIKIWGWDADDVNPDTHTDDIDTGGDPLAGGWNEWYAAPVRWIWTQGQWSGIKIWDAPPSPPPDTDIDDDAVVQVDDNTAGNWYWDCDPRWIWIDGPVGIDIQQDPVGHD